Protein AF-A0AB35IJ13-F1 (afdb_monomer_lite)

Organism: NCBI:txid1547

Structure (mmCIF, N/CA/C/O backbone):
data_AF-A0AB35IJ13-F1
#
_entry.id   AF-A0AB35IJ13-F1
#
loop_
_atom_site.group_PDB
_atom_site.id
_atom_site.type_symbol
_atom_site.label_atom_id
_atom_site.label_alt_id
_atom_site.label_comp_id
_atom_site.label_asym_id
_atom_site.label_entity_id
_atom_site.label_seq_id
_atom_site.pdbx_PDB_ins_code
_atom_site.Cartn_x
_atom_site.Cartn_y
_atom_site.Cartn_z
_atom_site.occupancy
_atom_site.B_iso_or_equiv
_atom_site.auth_seq_id
_atom_site.auth_comp_id
_atom_site.auth_asym_id
_atom_site.auth_atom_id
_atom_site.pdbx_PDB_model_num
ATOM 1 N N . MET A 1 1 ? 22.682 -37.472 -23.589 1.00 47.00 1 MET A N 1
ATOM 2 C CA . MET A 1 1 ? 21.724 -37.000 -22.569 1.00 47.00 1 MET A CA 1
ATOM 3 C C . MET A 1 1 ? 21.783 -35.484 -22.572 1.00 47.00 1 MET A C 1
ATOM 5 O O . MET A 1 1 ? 22.775 -34.943 -22.113 1.00 47.00 1 MET A O 1
ATOM 9 N N . SER A 1 2 ? 20.831 -34.792 -23.204 1.00 54.97 2 SER A N 1
ATOM 10 C CA . SER A 1 2 ? 20.839 -33.324 -23.191 1.00 54.97 2 SER A CA 1
ATOM 11 C C . SER A 1 2 ? 20.483 -32.850 -21.783 1.00 54.97 2 SER A C 1
ATOM 13 O O . SER A 1 2 ? 19.360 -33.088 -21.331 1.00 54.97 2 SER A O 1
ATOM 15 N N . GLU A 1 3 ? 21.420 -32.213 -21.087 1.00 62.38 3 GLU A N 1
ATOM 16 C CA . GLU A 1 3 ? 21.137 -31.512 -19.837 1.00 62.38 3 GLU A CA 1
ATOM 17 C C . GLU A 1 3 ? 20.046 -30.470 -20.112 1.00 62.38 3 GLU A C 1
ATOM 19 O O . GLU A 1 3 ? 20.256 -29.491 -20.832 1.00 62.38 3 GLU A O 1
ATOM 24 N N . LYS A 1 4 ? 18.836 -30.702 -19.591 1.00 72.06 4 LYS A N 1
ATOM 25 C CA . LYS A 1 4 ? 17.794 -29.675 -19.589 1.00 72.06 4 LYS A CA 1
ATOM 26 C C . LYS A 1 4 ? 18.308 -28.529 -18.724 1.00 72.06 4 LYS A C 1
ATOM 28 O O . LYS A 1 4 ? 18.367 -28.654 -17.505 1.00 72.06 4 LYS A O 1
ATOM 33 N N . LYS A 1 5 ? 18.690 -27.428 -19.369 1.00 80.19 5 LYS A N 1
ATOM 34 C CA . LYS A 1 5 ? 19.072 -26.178 -18.710 1.00 80.19 5 LYS A CA 1
ATOM 35 C C . LYS A 1 5 ? 17.938 -25.769 -17.764 1.00 80.19 5 LYS A C 1
ATOM 37 O O . LYS A 1 5 ? 16.784 -25.711 -18.189 1.00 80.19 5 LYS A O 1
ATOM 42 N N . PHE A 1 6 ? 18.251 -25.548 -16.489 1.00 85.81 6 PHE A N 1
ATOM 43 C CA . PHE A 1 6 ? 17.262 -25.103 -15.510 1.00 85.81 6 PHE A CA 1
ATOM 44 C C . PHE A 1 6 ? 16.674 -23.757 -15.945 1.00 85.81 6 PHE A C 1
ATOM 46 O O . PHE A 1 6 ? 17.407 -22.791 -16.166 1.00 85.81 6 PHE A O 1
ATOM 53 N N . ASP A 1 7 ? 15.351 -23.706 -16.075 1.00 88.94 7 ASP A N 1
ATOM 54 C CA . ASP A 1 7 ? 14.624 -22.488 -16.415 1.00 88.94 7 ASP A CA 1
ATOM 55 C C . ASP A 1 7 ? 14.231 -21.751 -15.128 1.00 88.94 7 ASP A C 1
ATOM 57 O O . ASP A 1 7 ? 13.185 -21.994 -14.520 1.00 88.94 7 ASP A O 1
ATOM 61 N N . GLN A 1 8 ? 15.113 -20.847 -14.702 1.00 90.38 8 GLN A N 1
ATOM 62 C CA . GLN A 1 8 ? 14.929 -20.034 -13.502 1.00 90.38 8 GLN A CA 1
ATOM 63 C C . GLN A 1 8 ? 13.685 -19.140 -13.586 1.00 90.38 8 GLN A C 1
ATOM 65 O O . GLN A 1 8 ? 13.004 -18.935 -12.581 1.00 90.38 8 GLN A O 1
ATOM 70 N N . THR A 1 9 ? 13.362 -18.621 -14.772 1.00 90.88 9 THR A N 1
ATOM 71 C CA . THR A 1 9 ? 12.197 -17.755 -14.976 1.00 90.88 9 THR A CA 1
ATOM 72 C C . THR A 1 9 ? 10.907 -18.533 -14.760 1.00 90.88 9 THR A C 1
ATOM 74 O O . THR A 1 9 ? 10.010 -18.060 -14.057 1.00 90.88 9 THR A O 1
ATOM 77 N N . LYS A 1 10 ? 10.819 -19.746 -15.315 1.00 92.25 10 LYS A N 1
ATOM 78 C CA . LYS A 1 10 ? 9.675 -20.633 -15.099 1.00 92.25 10 LYS A CA 1
ATOM 79 C C . LYS A 1 10 ? 9.508 -20.980 -13.620 1.00 92.25 10 LYS A C 1
ATOM 81 O O . LYS A 1 10 ? 8.407 -20.827 -13.095 1.00 92.25 10 LYS A O 1
ATOM 86 N N . TYR A 1 11 ? 10.598 -21.346 -12.947 1.00 92.31 11 TYR A N 1
ATOM 87 C CA . TYR A 1 11 ? 10.582 -21.670 -11.520 1.00 92.31 11 TYR A CA 1
ATOM 88 C C . TYR A 1 11 ? 10.070 -20.508 -10.651 1.00 92.31 11 TYR A C 1
ATOM 90 O O . TYR A 1 11 ? 9.166 -20.697 -9.840 1.00 92.31 11 TYR A O 1
ATOM 98 N N . ILE A 1 12 ? 10.589 -19.288 -10.845 1.00 92.38 12 ILE A N 1
ATOM 99 C CA . ILE A 1 12 ? 10.162 -18.107 -10.071 1.00 92.38 12 ILE A CA 1
ATOM 100 C C . ILE A 1 12 ? 8.672 -17.816 -10.291 1.00 92.38 12 ILE A C 1
ATOM 102 O O . ILE A 1 12 ? 7.954 -17.509 -9.339 1.00 92.38 12 ILE A O 1
ATOM 106 N N . ASN A 1 13 ? 8.190 -17.936 -11.530 1.00 91.12 13 ASN A N 1
ATOM 107 C CA . ASN A 1 13 ? 6.785 -17.703 -11.857 1.00 91.12 13 ASN A CA 1
ATOM 108 C C . ASN A 1 13 ? 5.851 -18.735 -11.213 1.00 91.12 13 ASN A C 1
ATOM 110 O O . ASN A 1 13 ? 4.783 -18.368 -10.724 1.00 91.12 13 ASN A O 1
ATOM 114 N N . GLU A 1 14 ? 6.228 -20.014 -11.227 1.00 93.69 14 GLU A N 1
ATOM 115 C CA . GLU A 1 14 ? 5.465 -21.089 -10.581 1.00 93.69 14 GLU A CA 1
ATOM 116 C C . GLU A 1 14 ? 5.430 -20.891 -9.062 1.00 93.69 14 GLU A C 1
ATOM 118 O O . GLU A 1 14 ? 4.347 -20.832 -8.478 1.00 93.69 14 GLU A O 1
ATOM 123 N N . TRP A 1 15 ? 6.584 -20.630 -8.444 1.00 93.88 15 TRP A N 1
ATOM 124 C CA . TRP A 1 15 ? 6.665 -20.355 -7.011 1.00 93.88 15 TRP A CA 1
ATOM 125 C C . TRP A 1 15 ? 5.823 -19.139 -6.600 1.00 93.88 15 TRP A C 1
ATOM 127 O O . TRP A 1 15 ? 5.083 -19.190 -5.614 1.00 93.88 15 TRP A O 1
ATOM 137 N N . ALA A 1 16 ? 5.882 -18.047 -7.370 1.00 90.56 16 ALA A N 1
ATOM 138 C CA . ALA A 1 16 ? 5.123 -16.837 -7.077 1.00 90.56 16 ALA A CA 1
ATOM 139 C C . ALA A 1 16 ? 3.605 -17.067 -7.158 1.00 90.56 16 ALA A C 1
ATOM 141 O O . ALA A 1 16 ? 2.870 -16.547 -6.321 1.00 90.56 16 ALA A O 1
ATOM 142 N N . LYS A 1 17 ? 3.123 -17.866 -8.120 1.00 89.88 17 LYS A N 1
ATOM 143 C CA . LYS A 1 17 ? 1.690 -18.201 -8.241 1.00 89.88 17 LYS A CA 1
ATOM 144 C C . LYS A 1 17 ? 1.157 -18.934 -7.011 1.00 89.88 17 LYS A C 1
ATOM 146 O O . LYS A 1 17 ? 0.016 -18.703 -6.605 1.00 89.88 17 LYS A O 1
ATOM 151 N N . GLU A 1 18 ? 1.969 -19.810 -6.433 1.00 92.19 18 GLU A N 1
ATOM 152 C CA . GLU A 1 18 ? 1.586 -20.610 -5.272 1.00 92.19 18 GLU A CA 1
ATOM 153 C C . GLU A 1 18 ? 1.660 -19.804 -3.969 1.00 92.19 18 GLU A C 1
ATOM 155 O O . GLU A 1 18 ? 0.752 -19.884 -3.140 1.00 92.19 18 GLU A O 1
ATOM 160 N N . ASN A 1 19 ? 2.697 -18.973 -3.818 1.00 94.50 19 ASN A N 1
ATOM 161 C CA . ASN A 1 19 ? 3.057 -18.370 -2.531 1.00 94.50 19 ASN A CA 1
ATOM 162 C C . ASN A 1 19 ? 2.648 -16.897 -2.381 1.00 94.50 19 ASN A C 1
ATOM 164 O O . ASN A 1 19 ? 2.581 -16.391 -1.260 1.00 94.50 19 ASN A O 1
ATOM 168 N N . MET A 1 20 ? 2.339 -16.195 -3.475 1.00 91.00 20 MET A N 1
ATOM 169 C CA . MET A 1 20 ? 1.957 -14.783 -3.427 1.00 91.00 20 MET A CA 1
ATOM 170 C C . MET A 1 20 ? 0.442 -14.625 -3.549 1.00 91.00 20 MET A C 1
ATOM 172 O O . MET A 1 20 ? -0.188 -15.101 -4.494 1.00 91.00 20 MET A O 1
ATOM 176 N N . LYS A 1 21 ? -0.160 -13.899 -2.603 1.00 91.62 21 LYS A N 1
ATOM 177 C CA . LYS A 1 21 ? -1.573 -13.499 -2.649 1.00 91.62 21 LYS A CA 1
ATOM 178 C C . LYS A 1 21 ? -1.683 -11.978 -2.637 1.00 91.62 21 LYS A C 1
ATOM 180 O O . LYS A 1 21 ? -0.900 -11.296 -1.982 1.00 91.62 21 LYS A O 1
ATOM 185 N N . GLN A 1 22 ? -2.672 -11.453 -3.357 1.00 89.56 22 GLN A N 1
ATOM 186 C CA . GLN A 1 22 ? -2.952 -10.021 -3.421 1.00 89.56 22 GLN A CA 1
ATOM 187 C C . GLN A 1 22 ? -4.174 -9.680 -2.567 1.00 89.56 22 GLN A C 1
ATOM 189 O O . GLN A 1 22 ? -5.219 -10.315 -2.691 1.00 89.56 22 GLN A O 1
ATOM 194 N N . VAL A 1 23 ? -4.063 -8.624 -1.765 1.00 88.44 23 VAL A N 1
ATOM 195 C CA . VAL A 1 23 ? -5.212 -7.970 -1.129 1.00 88.44 23 VAL A CA 1
ATOM 196 C C . VAL A 1 23 ? -5.678 -6.842 -2.049 1.00 88.44 23 VAL A C 1
ATOM 198 O O . VAL A 1 23 ? -4.873 -5.997 -2.442 1.00 88.44 23 VAL A O 1
ATOM 201 N N . LYS A 1 24 ? -6.960 -6.837 -2.432 1.00 89.31 24 LYS A N 1
ATOM 202 C CA . LYS A 1 24 ? -7.553 -5.814 -3.309 1.00 89.31 24 LYS A CA 1
ATOM 203 C C . LYS A 1 24 ? -8.578 -4.988 -2.536 1.00 89.31 24 LYS A C 1
ATOM 205 O O . LYS A 1 24 ? -9.427 -5.552 -1.855 1.00 89.31 24 LYS A O 1
ATOM 210 N N . ALA A 1 25 ? -8.503 -3.668 -2.677 1.00 91.81 25 ALA A N 1
ATOM 211 C CA . ALA A 1 25 ? -9.475 -2.717 -2.148 1.00 91.81 25 ALA A CA 1
ATOM 212 C C . ALA A 1 25 ? -9.569 -1.504 -3.082 1.00 91.81 25 ALA A C 1
ATOM 214 O O . ALA A 1 25 ? -8.579 -1.117 -3.708 1.00 91.81 25 ALA A O 1
ATOM 215 N N . SER A 1 26 ? -10.756 -0.910 -3.162 1.00 95.31 26 SER A N 1
ATOM 216 C CA . SER A 1 26 ? -11.019 0.300 -3.941 1.00 95.31 26 SER A CA 1
ATOM 217 C C . SER A 1 26 ? -11.357 1.448 -2.997 1.00 95.31 26 SER A C 1
ATOM 219 O O . SER A 1 26 ? -12.125 1.273 -2.054 1.00 95.31 26 SER A O 1
ATOM 221 N N . TYR A 1 27 ? -10.791 2.623 -3.266 1.00 96.06 27 TYR A N 1
ATOM 222 C CA . TYR A 1 27 ? -10.981 3.838 -2.473 1.00 96.06 27 TYR A CA 1
ATOM 223 C C . TYR A 1 27 ? -11.400 5.000 -3.373 1.00 96.06 27 TYR A C 1
ATOM 225 O O . TYR A 1 27 ?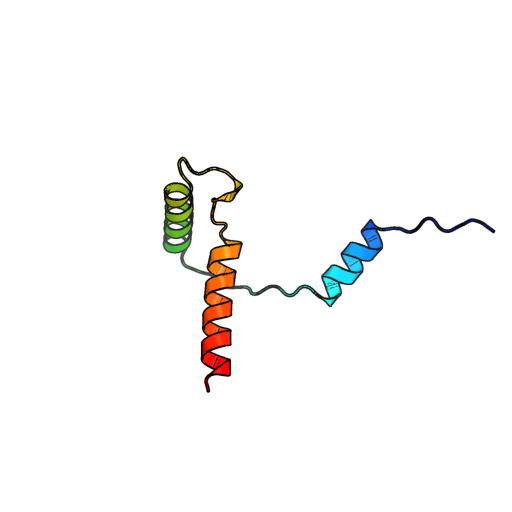 -11.217 4.948 -4.591 1.00 96.06 27 TYR A O 1
ATOM 233 N N . LYS A 1 28 ? -11.941 6.065 -2.769 1.00 98.19 28 LYS A N 1
ATOM 234 C CA . LYS A 1 28 ? -12.253 7.308 -3.486 1.00 98.19 28 LYS A CA 1
ATOM 235 C C . LYS A 1 28 ? -10.994 7.863 -4.158 1.00 98.19 28 LYS A C 1
ATOM 237 O O . LYS A 1 28 ? -9.916 7.848 -3.567 1.00 98.19 28 LYS A O 1
ATOM 242 N N . ALA A 1 29 ? -11.142 8.375 -5.378 1.00 97.94 29 ALA A N 1
ATOM 243 C CA . ALA A 1 29 ? -10.018 8.866 -6.174 1.00 97.94 29 ALA A CA 1
ATOM 244 C C . ALA A 1 29 ? -9.251 10.004 -5.478 1.00 97.94 29 ALA A C 1
ATOM 246 O O . ALA A 1 29 ? -8.023 9.982 -5.458 1.00 97.94 29 ALA A O 1
ATOM 247 N N . GLU A 1 30 ? -9.971 10.945 -4.863 1.00 98.06 30 GLU A N 1
ATOM 248 C CA . GLU A 1 30 ? -9.401 12.075 -4.113 1.00 98.06 30 GLU A CA 1
ATOM 249 C C . GLU A 1 30 ? -8.512 11.592 -2.966 1.00 98.06 30 GLU A C 1
ATOM 251 O O . GLU A 1 30 ? -7.352 11.979 -2.877 1.00 98.06 30 GLU A O 1
ATOM 256 N N . PHE A 1 31 ? -8.998 10.629 -2.183 1.00 97.62 31 PHE A N 1
ATOM 257 C CA . PHE A 1 31 ? -8.234 10.029 -1.092 1.00 97.62 31 PHE A CA 1
ATOM 258 C C . PHE A 1 31 ? -6.942 9.354 -1.581 1.00 97.62 31 PHE A C 1
ATOM 260 O O . PHE A 1 31 ? -5.877 9.507 -0.985 1.00 97.62 31 PHE A O 1
ATOM 267 N N . VAL A 1 32 ? -7.001 8.620 -2.699 1.00 96.81 32 VAL A N 1
ATOM 268 C CA . VAL A 1 32 ? -5.804 7.991 -3.286 1.00 96.81 32 VAL A CA 1
ATOM 269 C C . VAL A 1 32 ? -4.817 9.043 -3.796 1.00 96.81 32 VAL A C 1
ATOM 271 O O . VAL A 1 32 ? -3.605 8.830 -3.724 1.00 96.81 32 VAL A O 1
ATOM 274 N N . LYS A 1 33 ? -5.316 10.165 -4.324 1.00 97.81 33 LYS A N 1
ATOM 275 C CA . LYS A 1 33 ? -4.485 11.277 -4.788 1.00 97.81 33 LYS A CA 1
ATOM 276 C C . LYS A 1 33 ? -3.748 11.926 -3.617 1.00 97.81 33 LYS A C 1
ATOM 278 O O . LYS A 1 33 ? -2.522 11.992 -3.664 1.00 97.81 33 LYS A O 1
ATOM 283 N N . GLU A 1 34 ? -4.469 12.287 -2.559 1.00 98.12 34 GLU A N 1
ATOM 284 C CA . GLU A 1 34 ? -3.896 12.852 -1.330 1.00 98.12 34 GLU A CA 1
ATOM 285 C C . GLU A 1 34 ? -2.842 11.921 -0.722 1.00 98.12 34 GLU A C 1
ATOM 287 O O . GLU A 1 34 ? -1.738 12.351 -0.396 1.00 98.12 34 GLU A O 1
ATOM 292 N N . PHE A 1 35 ? -3.125 10.617 -0.655 1.00 97.12 35 PHE A N 1
ATOM 293 C CA . PHE A 1 35 ? -2.169 9.628 -0.158 1.00 97.12 35 PHE A CA 1
ATOM 294 C C . PHE A 1 35 ? -0.866 9.597 -0.975 1.00 97.12 35 PHE A C 1
ATOM 296 O O . PHE A 1 35 ? 0.230 9.550 -0.413 1.00 97.12 35 PHE A O 1
ATOM 303 N N . LYS A 1 36 ? -0.958 9.643 -2.309 1.00 96.19 36 LYS A N 1
ATOM 304 C CA . LYS A 1 36 ? 0.226 9.661 -3.183 1.00 96.19 36 LYS A CA 1
ATOM 305 C C . LYS A 1 36 ? 1.018 10.959 -3.060 1.00 96.19 36 LYS A C 1
ATOM 307 O O . LYS A 1 36 ? 2.243 10.919 -3.135 1.00 96.19 36 LYS A O 1
ATOM 312 N N . GLU A 1 37 ? 0.344 12.093 -2.907 1.00 97.50 37 GLU A N 1
ATOM 313 C CA . GLU A 1 37 ? 0.993 13.389 -2.690 1.00 97.50 37 GLU A CA 1
ATOM 314 C C . GLU A 1 37 ? 1.708 13.425 -1.337 1.00 97.50 37 GLU A C 1
ATOM 316 O O . GLU A 1 37 ? 2.880 13.793 -1.284 1.00 97.50 37 GLU A O 1
ATOM 321 N N . ALA A 1 38 ? 1.075 12.917 -0.277 1.00 97.19 38 ALA A N 1
ATOM 322 C CA . ALA A 1 38 ? 1.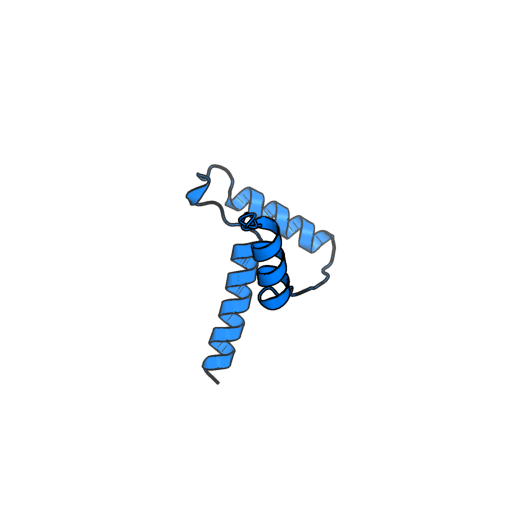700 12.772 1.034 1.00 97.19 38 ALA A CA 1
ATOM 323 C C . ALA A 1 38 ? 2.963 11.894 0.980 1.00 97.19 38 ALA A C 1
ATOM 325 O O . ALA A 1 38 ? 3.994 12.273 1.529 1.00 97.19 38 ALA A O 1
ATOM 326 N N . LEU A 1 39 ? 2.927 10.760 0.265 1.00 96.31 39 LEU A N 1
ATOM 327 C CA . LEU A 1 39 ? 4.115 9.917 0.074 1.00 96.31 39 LEU A CA 1
ATOM 328 C C . LEU A 1 39 ? 5.255 10.650 -0.642 1.00 96.31 39 LEU A C 1
ATOM 330 O O . LEU A 1 39 ? 6.414 10.469 -0.277 1.00 96.31 39 LEU A O 1
ATOM 334 N N . LYS A 1 40 ? 4.946 11.472 -1.652 1.00 95.25 40 LYS A N 1
ATOM 335 C CA . LYS A 1 40 ? 5.965 12.274 -2.345 1.00 95.25 40 LYS A CA 1
ATOM 336 C C . LYS A 1 40 ? 6.610 13.275 -1.397 1.00 95.25 40 LYS A C 1
ATOM 338 O O . LYS A 1 40 ? 7.829 13.318 -1.335 1.00 95.25 40 LYS A O 1
ATOM 343 N N . LEU A 1 41 ? 5.802 14.017 -0.640 1.00 96.38 41 LEU A N 1
ATOM 344 C CA . LEU A 1 41 ? 6.293 14.999 0.329 1.00 96.38 41 LEU A CA 1
ATOM 345 C C . LEU A 1 41 ? 7.158 14.346 1.414 1.00 96.38 41 LEU A C 1
ATOM 347 O O . LEU A 1 41 ? 8.207 14.869 1.764 1.00 96.38 41 LEU A O 1
ATOM 351 N N . LEU A 1 42 ? 6.757 13.174 1.916 1.00 94.38 42 LEU A N 1
ATOM 352 C CA . LEU A 1 42 ? 7.516 12.446 2.939 1.00 94.38 42 LEU A CA 1
ATOM 353 C C . LEU A 1 42 ? 8.854 11.895 2.443 1.00 94.38 42 LEU A C 1
ATOM 355 O O . LEU A 1 42 ? 9.741 11.652 3.263 1.00 94.38 42 LEU A O 1
ATOM 359 N N . ASN A 1 43 ? 8.979 11.656 1.141 1.00 96.06 43 ASN A N 1
ATOM 360 C CA . ASN A 1 43 ? 10.189 11.135 0.511 1.00 96.06 43 ASN A CA 1
ATOM 361 C C . ASN A 1 43 ? 11.042 12.233 -0.133 1.00 96.06 43 ASN A C 1
ATOM 363 O O . ASN A 1 43 ? 12.136 11.936 -0.614 1.00 96.06 43 ASN A O 1
ATOM 367 N N . ASP A 1 44 ? 10.559 13.475 -0.156 1.00 96.44 44 ASP A N 1
ATOM 368 C CA . ASP A 1 44 ? 11.273 14.590 -0.756 1.00 96.44 44 ASP A CA 1
ATOM 369 C C . ASP A 1 44 ? 12.580 14.862 0.001 1.00 96.44 44 ASP A C 1
ATOM 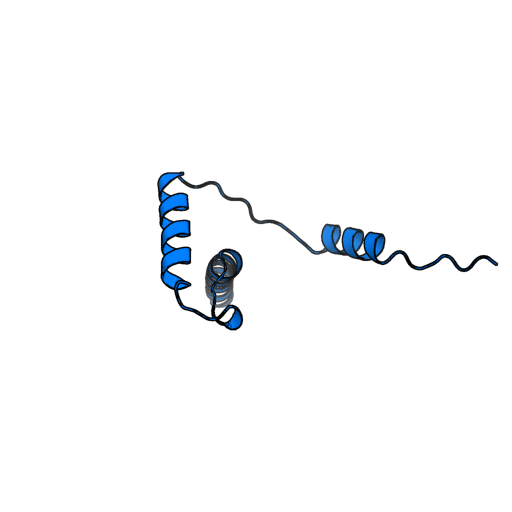371 O O . ASP A 1 44 ? 12.622 14.866 1.232 1.00 96.44 44 ASP A O 1
ATOM 375 N N . GLY A 1 45 ? 13.676 15.004 -0.743 1.00 93.19 45 GLY A N 1
ATOM 376 C CA . GLY A 1 45 ? 15.019 15.177 -0.182 1.00 93.19 45 GLY A CA 1
ATOM 377 C C . GLY A 1 45 ? 15.618 13.959 0.541 1.00 93.19 45 GLY A C 1
ATOM 378 O O . GLY A 1 45 ? 16.745 14.060 1.025 1.00 93.19 45 GLY A O 1
ATOM 379 N N . LYS A 1 46 ? 14.929 12.809 0.606 1.00 94.50 46 LYS A N 1
ATOM 380 C CA . LYS A 1 46 ? 15.456 11.603 1.268 1.00 94.50 46 LYS A CA 1
ATOM 381 C C . LYS A 1 46 ? 16.277 10.716 0.330 1.00 94.50 46 LYS A C 1
ATOM 383 O O . LYS A 1 46 ? 15.875 10.505 -0.825 1.00 94.50 46 LYS A O 1
ATOM 388 N N . PRO A 1 47 ? 17.377 10.115 0.825 1.00 93.69 47 PRO A N 1
ATOM 389 C CA . PRO A 1 47 ? 18.096 9.092 0.080 1.00 93.69 47 PRO A CA 1
ATOM 390 C C . PRO A 1 47 ? 17.183 7.890 -0.170 1.00 93.69 47 PRO A C 1
ATOM 392 O O . PRO A 1 47 ? 16.274 7.601 0.608 1.00 93.69 47 PRO A O 1
ATOM 395 N N . LYS A 1 48 ? 17.429 7.167 -1.266 1.00 88.75 48 LYS A N 1
ATOM 396 C CA . LYS A 1 48 ? 16.583 6.049 -1.717 1.00 88.75 48 LYS A CA 1
ATOM 397 C C . LYS A 1 48 ? 16.370 4.976 -0.640 1.00 88.75 48 LYS A C 1
ATOM 399 O O . LYS A 1 48 ? 15.318 4.350 -0.607 1.00 88.75 48 LYS A O 1
ATOM 404 N N . GLU A 1 49 ? 17.362 4.783 0.220 1.00 91.06 49 GLU A N 1
ATOM 405 C CA . GLU A 1 49 ? 17.356 3.825 1.332 1.00 91.06 49 GLU A CA 1
ATOM 406 C C . GLU A 1 49 ? 16.353 4.187 2.439 1.00 91.06 49 GLU A C 1
ATOM 408 O O . GLU A 1 49 ? 15.864 3.302 3.134 1.00 91.06 49 GLU A O 1
ATOM 413 N N . GLU A 1 50 ? 16.012 5.470 2.574 1.00 90.12 50 GLU A N 1
ATOM 414 C CA . GLU A 1 50 ? 15.094 5.994 3.594 1.00 90.12 50 GLU A CA 1
ATOM 415 C C . GLU A 1 50 ? 13.697 6.311 3.040 1.00 90.12 50 GLU A C 1
ATOM 417 O O . GLU A 1 50 ? 12.812 6.765 3.774 1.00 90.12 50 GLU A O 1
ATOM 422 N N . GLN A 1 51 ? 13.479 6.101 1.739 1.00 93.69 51 GLN A N 1
ATOM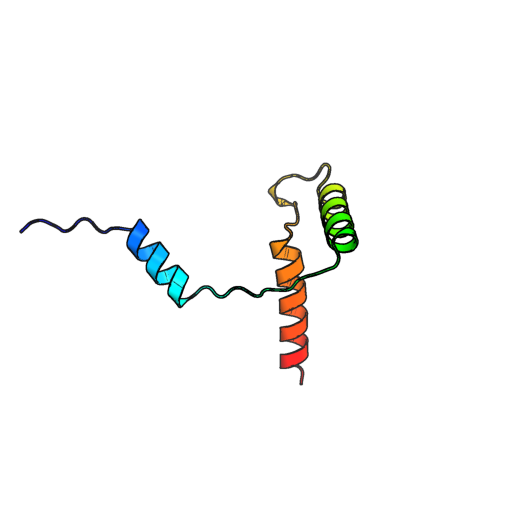 423 C CA . GLN A 1 51 ? 12.186 6.355 1.116 1.00 93.69 51 GLN A CA 1
ATOM 424 C C . GLN A 1 51 ? 11.171 5.285 1.510 1.00 93.69 51 GLN A C 1
ATOM 426 O O . GLN A 1 51 ? 11.423 4.084 1.440 1.00 93.69 51 GLN A O 1
ATOM 431 N N . ILE A 1 52 ? 9.975 5.740 1.864 1.00 94.50 52 ILE A N 1
ATOM 432 C CA . ILE A 1 52 ? 8.864 4.883 2.260 1.00 94.50 52 ILE A CA 1
ATOM 433 C C . ILE A 1 52 ? 8.014 4.592 1.026 1.00 94.50 52 ILE A C 1
ATOM 435 O O . ILE A 1 52 ? 7.518 5.510 0.366 1.00 94.50 52 ILE A O 1
ATOM 439 N N . SER A 1 53 ? 7.810 3.314 0.707 1.00 94.81 53 SER A N 1
ATOM 440 C CA . SER A 1 53 ? 6.939 2.922 -0.401 1.00 94.81 53 SER A CA 1
ATOM 441 C C . SER A 1 53 ? 5.480 2.761 0.040 1.00 94.81 53 SER A C 1
ATOM 443 O O . SER A 1 53 ? 5.177 2.480 1.201 1.00 94.81 53 SER A O 1
ATOM 445 N N . GLN A 1 54 ? 4.548 2.849 -0.917 1.00 94.25 54 GLN A N 1
ATOM 446 C CA . GLN A 1 54 ? 3.141 2.495 -0.684 1.00 94.25 54 GLN A CA 1
ATOM 447 C C . GLN A 1 54 ? 3.003 1.081 -0.090 1.00 94.25 54 GLN A C 1
ATOM 449 O O . GLN A 1 54 ? 2.164 0.851 0.781 1.00 94.25 54 GLN A O 1
ATOM 454 N N . SER A 1 55 ? 3.829 0.140 -0.553 1.00 92.75 55 SER A N 1
ATOM 455 C CA . SER A 1 55 ? 3.830 -1.238 -0.064 1.00 92.75 55 SER A CA 1
ATOM 456 C C . SER A 1 55 ? 4.233 -1.326 1.406 1.00 92.75 55 SER A C 1
ATOM 458 O O . SER A 1 55 ? 3.671 -2.151 2.121 1.00 92.75 55 SER A O 1
ATOM 460 N N . ASP A 1 56 ? 5.155 -0.481 1.873 1.00 94.69 56 ASP A N 1
ATOM 461 C CA . ASP A 1 56 ? 5.593 -0.476 3.273 1.00 94.69 56 ASP A CA 1
ATOM 462 C C . ASP A 1 56 ? 4.491 0.040 4.193 1.00 94.69 56 ASP A C 1
ATOM 464 O O . ASP A 1 56 ? 4.174 -0.618 5.183 1.00 94.69 56 ASP A O 1
ATOM 468 N N . VAL A 1 57 ? 3.822 1.132 3.809 1.00 95.44 57 VAL A N 1
ATOM 469 C CA . VAL A 1 57 ? 2.684 1.678 4.569 1.00 95.44 57 VAL A CA 1
ATOM 470 C C . VAL A 1 57 ? 1.550 0.656 4.674 1.00 95.44 57 VAL A C 1
ATOM 472 O O . VAL A 1 57 ? 1.011 0.412 5.755 1.00 95.44 57 VAL A O 1
ATOM 475 N N . ILE A 1 58 ? 1.197 0.008 3.558 1.00 94.75 58 ILE A N 1
ATOM 476 C CA . ILE A 1 58 ? 0.148 -1.020 3.551 1.00 94.75 58 ILE A CA 1
ATOM 477 C C . ILE A 1 58 ? 0.576 -2.229 4.393 1.00 94.75 58 ILE A C 1
ATOM 479 O O . ILE A 1 58 ? -0.222 -2.737 5.183 1.00 94.75 58 ILE A O 1
ATOM 483 N N . ARG A 1 59 ? 1.833 -2.678 4.273 1.00 95.25 59 ARG A N 1
ATOM 484 C CA . ARG A 1 59 ? 2.371 -3.793 5.067 1.00 95.25 59 ARG A CA 1
ATOM 485 C C . ARG A 1 59 ? 2.312 -3.483 6.557 1.00 95.25 59 ARG A C 1
ATOM 487 O O . ARG A 1 59 ? 1.908 -4.347 7.332 1.00 95.25 59 ARG A O 1
ATOM 494 N N . GLU A 1 60 ? 2.678 -2.273 6.966 1.00 96.31 60 GLU A N 1
ATOM 495 C CA . GLU A 1 60 ? 2.606 -1.857 8.362 1.00 96.31 60 GLU A CA 1
ATOM 496 C C . GLU A 1 60 ? 1.164 -1.895 8.882 1.00 96.31 60 GLU A C 1
ATOM 498 O O . GLU A 1 60 ? 0.906 -2.499 9.926 1.00 96.31 60 GLU A O 1
ATOM 503 N N . ALA A 1 61 ? 0.207 -1.352 8.123 1.00 95.88 61 ALA A N 1
ATOM 504 C CA . ALA A 1 61 ? -1.209 -1.418 8.476 1.00 95.88 61 ALA A CA 1
ATOM 505 C C . ALA A 1 61 ? -1.694 -2.873 8.637 1.00 95.88 61 ALA A C 1
ATOM 507 O O . ALA A 1 61 ? -2.356 -3.206 9.623 1.00 95.88 61 ALA A O 1
ATOM 508 N N . MET A 1 62 ? -1.306 -3.769 7.723 1.00 95.94 62 MET A N 1
ATOM 509 C CA . MET A 1 62 ? -1.614 -5.201 7.823 1.00 95.94 62 MET A CA 1
ATOM 510 C C . MET A 1 62 ? -0.983 -5.844 9.068 1.00 95.94 62 MET A C 1
ATOM 512 O O . MET A 1 62 ? -1.652 -6.590 9.786 1.00 95.94 62 MET A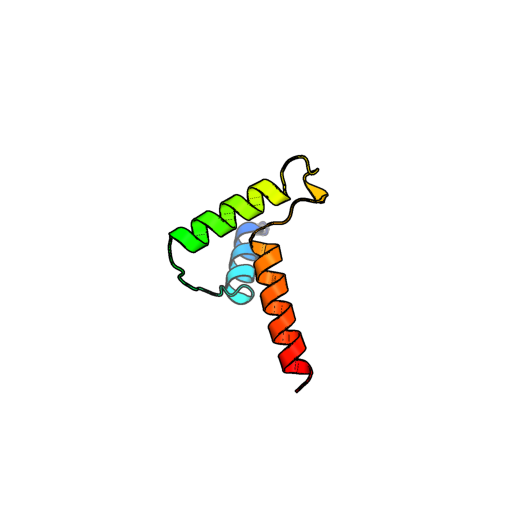 O 1
ATOM 516 N N . LEU A 1 63 ? 0.282 -5.534 9.374 1.00 97.19 63 LEU A N 1
ATOM 517 C CA . LEU A 1 63 ? 0.972 -6.039 10.565 1.00 97.19 63 LEU A CA 1
ATOM 518 C C . LEU A 1 63 ? 0.297 -5.577 11.857 1.00 97.19 63 LEU A C 1
ATOM 520 O O . LEU A 1 63 ? 0.189 -6.365 12.796 1.00 97.19 63 LEU A O 1
ATOM 524 N N . GLN A 1 64 ? -0.183 -4.333 11.917 1.00 97.25 64 GLN A N 1
ATOM 525 C CA . GLN A 1 64 ? -0.928 -3.825 13.070 1.00 97.25 64 GLN A CA 1
ATOM 526 C C . GLN A 1 64 ? -2.226 -4.612 13.291 1.00 97.25 64 GLN A C 1
ATOM 528 O O . GLN A 1 64 ? -2.538 -4.974 14.427 1.00 97.25 64 GLN A O 1
ATOM 533 N N . VAL A 1 65 ? -2.955 -4.945 12.220 1.00 96.88 65 VAL A N 1
ATOM 534 C CA . VAL A 1 65 ? -4.159 -5.790 12.302 1.00 96.88 65 VAL A CA 1
ATOM 535 C C . VAL A 1 65 ? -3.812 -7.191 12.816 1.00 96.88 65 VAL A C 1
ATOM 537 O O . VAL A 1 65 ? -4.450 -7.667 13.754 1.00 96.88 65 VAL A O 1
ATOM 540 N N . ILE A 1 66 ? -2.758 -7.821 12.286 1.00 97.06 66 ILE A N 1
ATOM 541 C CA . ILE A 1 66 ? -2.297 -9.148 12.734 1.00 97.06 66 ILE A CA 1
ATOM 542 C C . ILE A 1 66 ? -1.886 -9.120 14.211 1.00 97.06 66 ILE A C 1
ATOM 544 O O . ILE A 1 66 ? -2.274 -9.999 14.978 1.00 97.06 66 ILE A O 1
ATOM 548 N N . LYS A 1 67 ? -1.116 -8.109 14.633 1.00 97.06 67 LYS A N 1
ATOM 549 C CA . LYS A 1 67 ? -0.688 -7.945 16.032 1.00 97.06 67 LYS A CA 1
ATOM 550 C C . LYS A 1 67 ? -1.883 -7.793 16.968 1.00 97.06 67 LYS A C 1
ATOM 552 O O . LYS A 1 67 ? -1.891 -8.405 18.030 1.00 97.06 67 LYS A O 1
ATOM 557 N N . LYS A 1 68 ? -2.889 -7.003 16.580 1.00 96.81 68 LYS A N 1
ATOM 558 C CA . LYS A 1 68 ? -4.138 -6.862 17.343 1.00 96.81 68 LYS A CA 1
ATOM 559 C C . LYS A 1 68 ? -4.897 -8.185 17.429 1.00 96.81 68 LYS A C 1
ATOM 561 O O . LYS A 1 68 ? -5.383 -8.518 18.501 1.00 96.81 68 LYS A O 1
ATOM 566 N N . ALA A 1 69 ? -4.959 -8.945 16.335 1.00 96.56 69 ALA A N 1
ATOM 567 C CA . ALA A 1 69 ? -5.620 -10.246 16.309 1.00 96.56 69 ALA A CA 1
ATOM 568 C C . ALA A 1 69 ? -4.925 -11.281 17.209 1.00 96.56 69 ALA A C 1
ATOM 570 O O . ALA A 1 69 ? -5.605 -11.984 17.936 1.00 96.56 69 ALA A O 1
ATOM 571 N N . LYS A 1 70 ? -3.585 -11.332 17.223 1.00 95.44 70 LYS A N 1
ATOM 572 C CA . LYS A 1 70 ? -2.805 -12.256 18.074 1.00 95.44 70 LYS A CA 1
ATOM 573 C C . LYS A 1 70 ? -2.862 -11.947 19.575 1.00 95.44 70 LYS A C 1
ATOM 575 O O . LYS 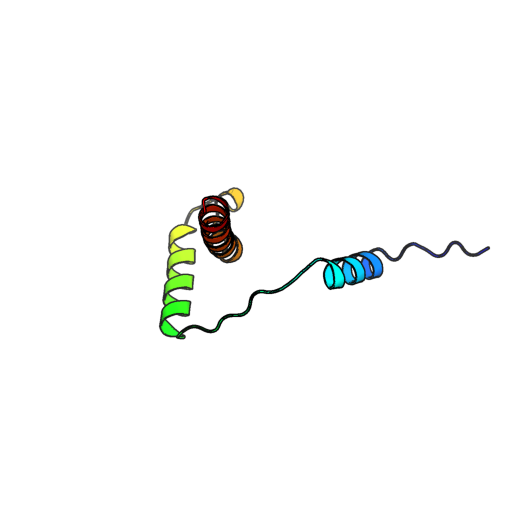A 1 70 ? -2.417 -12.761 20.372 1.00 95.44 70 LYS A O 1
ATOM 580 N N . LYS A 1 71 ? -3.298 -10.740 19.942 1.00 92.44 71 LYS A N 1
ATOM 581 C CA . LYS A 1 71 ? -3.477 -10.312 21.337 1.00 92.44 71 LYS A CA 1
ATOM 582 C C . LYS A 1 71 ? -4.880 -10.607 21.878 1.00 92.44 71 LYS A C 1
ATOM 584 O O . LYS A 1 71 ? -5.112 -10.345 23.055 1.00 92.44 71 LYS A O 1
ATOM 589 N N . LYS A 1 72 ? -5.803 -11.057 21.026 1.00 74.75 72 LYS A N 1
ATOM 590 C CA . LYS A 1 72 ? -7.082 -11.633 21.449 1.00 74.75 72 LYS A CA 1
ATOM 591 C C . LYS A 1 72 ? -6.894 -13.110 21.754 1.00 74.75 72 LYS A C 1
ATOM 593 O O . LYS A 1 72 ? -7.614 -13.574 22.657 1.00 74.75 72 LYS A O 1
#

pLDDT: mean 91.76, std 9.11, range [47.0, 98.19]

Sequence (72 aa):
MSEKKFDQTKYINEWAKENMKQVKASYKAEFVKEFKEALKLLNDGKPKEEQISQSDVIREAMLQVIKKAKKK

Secondary structure (DSSP, 8-state):
-------HHHHHHHHHHHH---------HHHHHHHHHHHHHHHTT--GGGPPPHHHHHHHHHHHHHHHHHT-

Radius of gyration: 19.09 Å; chains: 1; bounding box: 34×52×45 Å

Foldseek 3Di:
DDPPDDDPVVVVVVVCVVPPDDDDDDDDPVVVVVVVVVLCVVCPPPDPVPRDDPVNVVVVVVVVVVVVVVVD